Protein AF-B9S3K9-F1 (afdb_monomer)

Foldseek 3Di:
DDDPVADQDQQLDDDDDGDPPVRNVVVNVVCVVVVHDDDDDPPCSYDDDPQWDWDFADDPPDPHTDIDIDRHPDDPDPPPDDQDDDPVLVVDPCLVVLLCVLQVPDPPDDPVVSVVSSSVSRVVVVVVVVVVVVVVVVVVVVVVD

Sequence (145 aa):
MGDYNELLNEEDKRGHVPIPAWMLRGFKDVVLDVGLCDLPVNRHQYTWNRDTRLSNLIAATSDHSPIELVIVQVLPHGHRRVFKFENGWLHEPELKTVVLNSWGINEASPLLDKLIRCATALELWGKDLALKFKKQILECKHQMQ

Solvent-accessible surface area (backbone atoms only — not comparable to full-atom values): 9446 Å² total; per-residue (Å²): 140,82,89,79,95,72,54,78,50,73,86,67,51,91,72,93,71,80,75,59,67,71,68,33,44,64,54,42,53,51,38,57,74,73,69,57,78,89,78,89,63,92,76,68,74,60,94,79,65,95,41,55,49,80,44,79,41,84,44,95,88,47,98,62,58,52,76,46,78,42,80,45,92,68,72,87,67,79,74,78,83,66,94,73,91,59,79,71,49,78,76,44,84,60,47,63,56,54,47,51,59,41,49,63,76,49,84,89,54,57,68,68,59,37,51,53,43,29,52,52,52,50,53,53,51,52,51,54,50,54,52,50,50,54,49,52,54,53,53,54,57,60,75,75,108

Structure (mmCIF, N/CA/C/O backbone):
data_AF-B9S3K9-F1
#
_entry.id   AF-B9S3K9-F1
#
loop_
_atom_site.group_PDB
_atom_site.id
_atom_site.type_symbol
_atom_site.label_atom_id
_atom_site.label_alt_id
_atom_site.label_comp_id
_atom_site.label_asym_id
_atom_site.label_entity_id
_atom_site.label_seq_id
_atom_site.pdbx_PDB_ins_code
_atom_site.Cartn_x
_atom_site.Cartn_y
_atom_site.Cartn_z
_atom_site.occupancy
_atom_site.B_iso_or_equiv
_atom_site.auth_seq_id
_atom_site.auth_comp_id
_atom_site.auth_asym_id
_atom_site.auth_atom_id
_atom_site.pdbx_PDB_model_num
ATOM 1 N N . MET A 1 1 ? -3.092 -26.977 2.356 1.00 57.41 1 MET A N 1
ATOM 2 C CA . MET A 1 1 ? -2.391 -26.109 3.326 1.00 57.41 1 MET A CA 1
ATOM 3 C C . MET A 1 1 ? -1.629 -25.065 2.534 1.00 57.41 1 MET A C 1
ATOM 5 O O . MET A 1 1 ? -1.033 -25.436 1.530 1.00 57.41 1 MET A O 1
ATOM 9 N N . GLY A 1 2 ? -1.704 -23.794 2.918 1.00 68.31 2 GLY A N 1
ATOM 10 C CA . GLY A 1 2 ? -1.110 -22.682 2.175 1.00 68.31 2 GLY A CA 1
ATOM 11 C C . GLY A 1 2 ? -0.830 -21.489 3.086 1.00 68.31 2 GLY A C 1
ATOM 12 O O . GLY A 1 2 ? -1.174 -21.527 4.266 1.00 68.31 2 GLY A O 1
ATOM 13 N N . ASP A 1 3 ? -0.193 -20.462 2.531 1.00 72.12 3 ASP A N 1
ATOM 14 C CA . ASP A 1 3 ? 0.056 -19.188 3.206 1.00 72.12 3 ASP 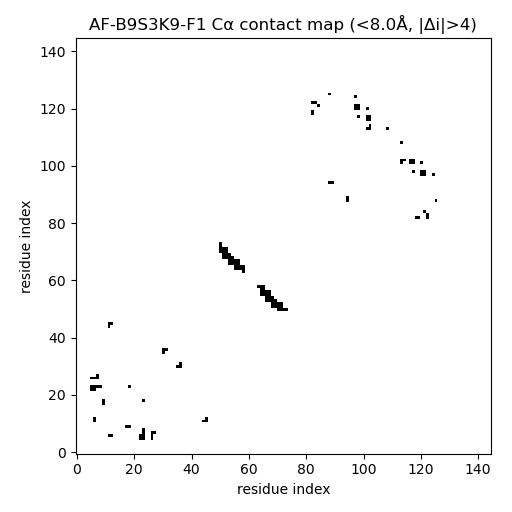A CA 1
ATOM 15 C C . ASP A 1 3 ? -1.084 -18.210 2.891 1.00 72.12 3 ASP A C 1
ATOM 17 O O . ASP A 1 3 ? -1.188 -17.694 1.777 1.00 72.12 3 ASP A O 1
ATOM 21 N N . TYR A 1 4 ? -1.974 -18.009 3.862 1.00 77.38 4 TYR A N 1
ATOM 22 C CA . TYR A 1 4 ? -3.180 -17.200 3.686 1.00 77.38 4 TYR A CA 1
ATOM 23 C C . TYR A 1 4 ? -2.946 -15.706 3.920 1.00 77.38 4 TYR A C 1
ATOM 25 O O . TYR A 1 4 ? -3.824 -14.919 3.587 1.00 77.38 4 TYR A O 1
ATOM 33 N N . ASN A 1 5 ? -1.792 -15.301 4.473 1.00 77.31 5 ASN A N 1
ATOM 34 C CA . ASN A 1 5 ? -1.507 -13.920 4.899 1.00 77.31 5 ASN A CA 1
ATOM 35 C C . ASN A 1 5 ? -2.577 -13.269 5.809 1.00 77.31 5 ASN A C 1
ATOM 37 O O . ASN A 1 5 ? -2.527 -12.062 6.046 1.00 77.31 5 ASN A O 1
ATOM 41 N N . GLU A 1 6 ? -3.505 -14.057 6.351 1.00 81.75 6 GLU A N 1
ATOM 42 C CA . GLU A 1 6 ? -4.600 -13.635 7.221 1.00 81.75 6 GLU A CA 1
ATOM 43 C C . GLU A 1 6 ? -4.493 -14.359 8.565 1.00 81.75 6 GLU A C 1
ATOM 45 O O . GLU A 1 6 ? -3.988 -15.482 8.646 1.00 81.75 6 GLU A O 1
ATOM 50 N N . LEU A 1 7 ? -4.956 -13.703 9.628 1.00 82.06 7 LEU A N 1
ATOM 51 C CA . LEU A 1 7 ? -4.905 -14.224 10.995 1.00 82.06 7 LEU A CA 1
ATOM 52 C C . LEU A 1 7 ? -6.301 -14.642 11.451 1.00 82.06 7 LEU A C 1
ATOM 54 O O . LEU A 1 7 ? -7.291 -13.995 11.105 1.00 82.06 7 LEU A O 1
ATOM 58 N N . LEU A 1 8 ? -6.381 -15.704 12.255 1.00 81.81 8 LEU A N 1
ATOM 59 C CA . LEU A 1 8 ? -7.645 -16.162 12.818 1.00 81.81 8 LEU A CA 1
ATOM 60 C C . LEU A 1 8 ? -7.906 -15.552 14.178 1.00 81.81 8 LEU A C 1
ATOM 62 O O . LEU A 1 8 ? -9.062 -15.325 14.489 1.00 81.81 8 LEU A O 1
ATOM 66 N N . ASN A 1 9 ? -6.894 -15.243 14.979 1.00 79.00 9 ASN A N 1
ATOM 67 C CA . ASN A 1 9 ? -7.034 -14.690 16.321 1.00 79.00 9 ASN A CA 1
ATOM 68 C C . ASN A 1 9 ? -6.010 -13.580 16.574 1.00 79.00 9 ASN A C 1
ATOM 70 O O . ASN A 1 9 ? -4.979 -13.489 15.912 1.00 79.00 9 ASN A O 1
ATOM 74 N N . GLU A 1 10 ? -6.282 -12.727 17.565 1.00 77.25 10 GLU A N 1
ATOM 75 C CA . GLU A 1 10 ? -5.296 -11.726 18.000 1.00 77.25 10 GLU A CA 1
ATOM 76 C C . GLU A 1 10 ? -4.037 -12.371 18.582 1.00 77.25 10 GLU A C 1
ATOM 78 O O . GLU A 1 10 ? -2.936 -11.864 18.380 1.00 77.25 10 GLU A O 1
ATOM 83 N N . GLU A 1 11 ? -4.197 -13.518 19.241 1.00 78.31 11 GLU A N 1
ATOM 84 C CA . GLU A 1 11 ? -3.109 -14.296 19.837 1.00 78.31 11 GLU A CA 1
ATOM 85 C C . GLU A 1 11 ? -2.144 -14.877 18.791 1.00 78.31 11 GLU A C 1
ATOM 87 O O . GLU A 1 11 ? -0.979 -15.126 19.102 1.00 78.31 11 GLU A O 1
ATOM 92 N N . ASP A 1 12 ? -2.583 -14.997 17.533 1.00 77.50 12 ASP A N 1
ATOM 93 C CA . ASP A 1 12 ? -1.763 -15.487 16.416 1.00 77.50 12 ASP A CA 1
ATOM 94 C C . ASP A 1 12 ? -0.705 -14.458 15.982 1.00 77.50 12 ASP A C 1
ATOM 96 O O . ASP A 1 12 ? 0.137 -14.721 15.118 1.00 77.50 12 ASP A O 1
ATOM 100 N N . LYS A 1 13 ? -0.720 -13.261 16.583 1.00 79.81 13 LYS A N 1
ATOM 101 C CA . LYS A 1 13 ? 0.252 -12.202 16.341 1.00 79.81 13 LYS A CA 1
ATOM 102 C C . LYS A 1 13 ? 0.930 -11.761 17.622 1.00 79.81 13 LYS A C 1
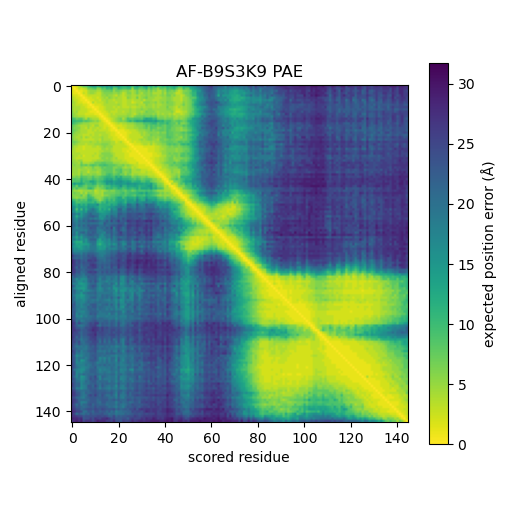ATOM 104 O O . LYS A 1 13 ? 0.322 -11.239 18.549 1.00 79.81 13 LYS A O 1
ATOM 109 N N . ARG A 1 14 ? 2.258 -11.767 17.577 1.00 77.12 14 ARG A N 1
ATOM 110 C CA . ARG A 1 14 ? 3.083 -11.086 18.571 1.00 77.12 14 ARG A CA 1
ATOM 111 C C . ARG A 1 14 ? 3.410 -9.660 18.119 1.00 77.12 14 ARG A C 1
ATOM 113 O O . ARG A 1 14 ? 4.097 -9.462 17.119 1.00 77.12 14 ARG A O 1
ATOM 120 N N . GLY A 1 15 ? 2.945 -8.651 18.856 1.00 71.00 15 GLY A N 1
ATOM 121 C CA . GLY A 1 15 ? 3.298 -7.248 18.612 1.00 71.00 15 GLY A CA 1
ATOM 122 C C . GLY A 1 15 ? 2.420 -6.251 19.371 1.00 71.00 15 GLY A C 1
ATOM 123 O O . GLY A 1 15 ? 1.343 -6.595 19.834 1.00 71.00 15 GLY A O 1
ATOM 124 N N . HIS A 1 16 ? 2.877 -5.001 19.484 1.00 71.06 16 HIS A N 1
ATOM 125 C CA . HIS A 1 16 ? 2.167 -3.949 20.232 1.00 71.06 16 HIS A CA 1
ATOM 126 C C . HIS A 1 16 ? 0.987 -3.316 19.478 1.00 71.06 16 HIS A C 1
ATOM 128 O O . HIS A 1 16 ? 0.201 -2.588 20.076 1.00 71.06 16 HIS A O 1
ATOM 134 N N . VAL A 1 17 ? 0.882 -3.540 18.164 1.00 76.12 17 VAL A N 1
ATOM 135 C CA . VAL A 1 17 ? -0.182 -2.954 17.340 1.00 76.12 17 VAL A CA 1
ATOM 136 C C . VAL A 1 17 ? -1.361 -3.928 17.290 1.00 76.12 17 VAL A C 1
ATOM 138 O O . VAL A 1 17 ? -1.193 -4.998 16.689 1.00 76.12 17 VAL A O 1
ATOM 141 N N . PRO A 1 18 ? -2.526 -3.576 17.871 1.00 76.12 18 PRO A N 1
ATOM 142 C CA . PRO A 1 18 ? -3.711 -4.426 17.832 1.00 76.12 18 PRO A CA 1
ATOM 143 C C . PRO A 1 18 ? -4.166 -4.647 16.390 1.00 76.12 18 PRO A C 1
ATOM 145 O O . PRO A 1 18 ? -4.017 -3.771 15.529 1.00 76.12 18 PRO A O 1
ATOM 148 N N . ILE A 1 19 ? -4.697 -5.835 16.114 1.00 74.50 19 ILE A N 1
ATOM 149 C CA . ILE A 1 19 ? -5.220 -6.166 14.791 1.00 74.50 19 ILE A CA 1
ATOM 150 C C . ILE A 1 19 ? -6.592 -5.497 14.652 1.00 74.50 19 ILE A C 1
ATOM 152 O O . ILE A 1 19 ? -7.448 -5.681 15.514 1.00 74.50 19 ILE A O 1
ATOM 156 N N . PRO A 1 20 ? -6.850 -4.716 13.590 1.00 79.62 20 PRO A N 1
ATOM 157 C CA . PRO A 1 20 ? -8.176 -4.158 13.377 1.00 79.62 20 PRO A CA 1
ATOM 158 C C . PRO A 1 20 ? -9.229 -5.267 13.242 1.00 79.62 20 PRO A C 1
ATOM 160 O O . PRO A 1 20 ? -9.061 -6.186 12.445 1.00 79.62 20 PRO A O 1
ATOM 163 N N . ALA A 1 21 ? -10.349 -5.153 13.959 1.00 77.19 21 ALA A N 1
ATOM 164 C CA . ALA A 1 21 ? -11.382 -6.195 14.003 1.00 77.19 21 ALA A CA 1
ATOM 165 C C . ALA A 1 21 ? -11.933 -6.606 12.622 1.00 77.19 21 ALA A C 1
ATOM 167 O O . ALA A 1 21 ? -12.354 -7.745 12.437 1.00 77.19 21 ALA A O 1
ATOM 168 N N . TRP A 1 22 ? -11.927 -5.694 11.644 1.00 76.75 22 TRP A N 1
ATOM 169 C CA . TRP A 1 22 ? -12.376 -5.978 10.278 1.00 76.75 22 TRP A CA 1
ATOM 170 C C . TRP A 1 22 ? -11.445 -6.937 9.523 1.00 76.75 22 TRP A C 1
ATOM 172 O O . TRP A 1 22 ? -11.928 -7.683 8.679 1.00 76.75 22 TRP A O 1
ATOM 182 N N . MET A 1 23 ? -10.146 -6.950 9.845 1.00 76.31 23 MET A N 1
ATOM 183 C CA . MET A 1 23 ? -9.154 -7.834 9.221 1.00 76.31 23 MET A CA 1
ATOM 184 C C . MET A 1 23 ? -9.373 -9.287 9.660 1.00 76.31 23 MET A C 1
ATOM 186 O O . MET A 1 23 ? -9.347 -10.191 8.841 1.00 76.31 23 MET A O 1
ATOM 190 N N . LEU A 1 24 ? -9.704 -9.507 10.937 1.00 79.94 24 LEU A N 1
ATOM 191 C CA . LEU A 1 24 ? -10.001 -10.847 11.456 1.00 79.94 24 LEU A CA 1
ATOM 192 C C . LEU A 1 24 ? -11.366 -11.374 10.994 1.00 79.94 24 LEU A C 1
ATOM 194 O O . LEU A 1 24 ? -11.523 -12.567 10.751 1.00 79.94 24 LEU A O 1
ATOM 198 N N . ARG A 1 25 ? -12.375 -10.498 10.914 1.00 82.00 25 ARG A N 1
ATOM 199 C CA . ARG A 1 25 ? -13.773 -10.907 10.710 1.00 82.00 25 ARG A CA 1
ATOM 200 C C . ARG A 1 25 ? -13.987 -11.609 9.371 1.00 82.00 25 ARG A C 1
ATOM 202 O O . ARG A 1 25 ? -14.553 -12.692 9.353 1.00 82.00 25 ARG A O 1
ATOM 209 N N . GLY A 1 26 ? -13.481 -11.032 8.280 1.00 80.81 26 GLY A N 1
ATOM 210 C CA . GLY A 1 26 ? -13.704 -11.580 6.939 1.00 80.81 26 GLY A CA 1
ATOM 211 C C . GLY A 1 26 ? -13.169 -13.003 6.780 1.00 80.81 26 GLY A C 1
ATOM 212 O O . GLY A 1 26 ? -13.860 -13.865 6.246 1.00 80.81 26 GLY A O 1
ATOM 213 N N . PHE A 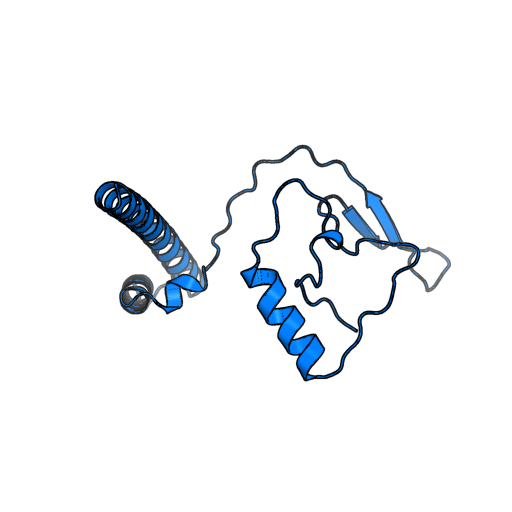1 27 ? -11.965 -13.270 7.289 1.00 82.06 27 PHE A N 1
ATOM 214 C CA . PHE A 1 27 ? -11.368 -14.599 7.194 1.00 82.06 27 PHE A CA 1
ATOM 215 C C . PHE A 1 27 ? -12.003 -15.599 8.172 1.00 82.0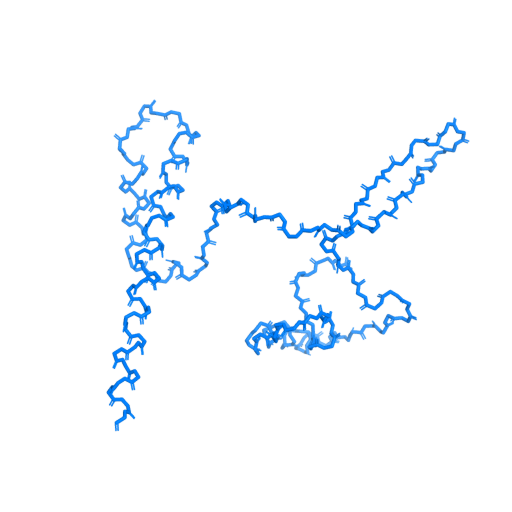6 27 PHE A C 1
ATOM 217 O O . PHE A 1 27 ? -12.319 -16.720 7.770 1.00 82.06 27 PHE A O 1
ATOM 224 N N . LYS A 1 28 ? -12.266 -15.190 9.425 1.00 84.69 28 LYS A N 1
ATOM 225 C CA . LYS A 1 28 ? -12.969 -16.033 10.410 1.00 84.69 28 LYS A CA 1
ATOM 226 C C . LYS A 1 28 ? -14.343 -16.479 9.902 1.00 84.69 28 LYS A C 1
ATOM 228 O O . LYS A 1 28 ? -14.672 -17.653 10.037 1.00 84.69 28 LYS A O 1
ATOM 233 N N . ASP A 1 29 ? -15.122 -15.567 9.319 1.00 85.62 29 ASP A N 1
ATOM 234 C CA . ASP A 1 29 ? -16.479 -15.861 8.843 1.00 85.62 29 ASP A CA 1
ATOM 235 C C . ASP A 1 29 ? -16.457 -16.924 7.736 1.00 85.62 29 ASP A C 1
ATOM 237 O O . ASP A 1 29 ? -17.234 -17.873 7.783 1.00 85.62 29 ASP A O 1
ATOM 241 N N . VAL A 1 30 ? -15.512 -16.826 6.791 1.00 84.81 30 VAL A N 1
ATOM 242 C CA . VAL A 1 30 ? -15.345 -17.825 5.723 1.00 84.81 30 VAL A CA 1
ATOM 243 C C . VAL A 1 30 ? -14.968 -19.186 6.296 1.00 84.81 30 VAL A C 1
ATOM 245 O O . VAL A 1 30 ? -15.571 -20.185 5.920 1.00 84.81 30 VAL A O 1
ATOM 248 N N . VAL A 1 31 ? -13.999 -19.242 7.217 1.00 84.44 31 VAL A N 1
ATOM 249 C CA . VAL A 1 31 ? -13.553 -20.501 7.839 1.00 84.44 31 VAL A CA 1
ATOM 250 C C . VAL A 1 31 ? -14.701 -21.200 8.572 1.00 84.44 31 VAL A C 1
ATOM 252 O O . VAL A 1 31 ? -14.845 -22.417 8.449 1.00 84.44 31 VAL A O 1
ATOM 255 N N . LEU A 1 32 ? -15.550 -20.436 9.266 1.00 84.19 32 LEU A N 1
ATOM 256 C CA . LEU A 1 32 ? -16.748 -20.956 9.926 1.00 84.19 32 LEU A CA 1
ATOM 257 C C . LEU A 1 32 ? -17.807 -21.438 8.925 1.00 84.19 32 LEU A C 1
ATOM 259 O O . LEU A 1 32 ? -18.342 -22.531 9.104 1.00 84.19 32 LEU A O 1
ATOM 263 N N . ASP A 1 33 ? -18.086 -20.662 7.875 1.00 88.81 33 ASP A N 1
ATOM 264 C CA . ASP A 1 33 ? -19.114 -20.976 6.870 1.00 88.81 33 ASP A CA 1
ATOM 265 C C . ASP A 1 33 ? -18.797 -22.266 6.098 1.00 88.81 33 ASP A C 1
ATOM 267 O O . ASP A 1 33 ? -19.676 -23.088 5.843 1.00 88.81 33 ASP A O 1
ATOM 271 N N . VAL A 1 34 ? -17.514 -22.510 5.803 1.00 87.38 34 VAL A N 1
ATOM 272 C CA . VAL A 1 34 ? -17.081 -23.744 5.127 1.00 87.38 34 VAL A CA 1
ATOM 273 C C . VAL A 1 34 ? -16.827 -24.920 6.079 1.00 87.38 34 VAL A C 1
ATOM 275 O O . VAL A 1 34 ? -16.406 -25.989 5.635 1.00 87.38 34 VAL A O 1
ATOM 278 N N . GLY A 1 35 ? -17.075 -24.748 7.383 1.00 83.50 35 GLY A N 1
ATOM 279 C CA . GLY A 1 35 ? -16.905 -25.794 8.394 1.00 83.50 35 GLY A CA 1
ATOM 280 C C . GLY A 1 35 ? -15.451 -26.227 8.604 1.00 83.50 35 GLY A C 1
ATOM 281 O O . GLY A 1 35 ? -15.196 -27.371 8.985 1.00 83.50 35 GLY A O 1
ATOM 282 N N . LEU A 1 36 ? -14.488 -25.344 8.331 1.00 83.12 36 LEU A N 1
ATOM 283 C CA . LEU A 1 36 ? -13.076 -25.614 8.572 1.00 83.1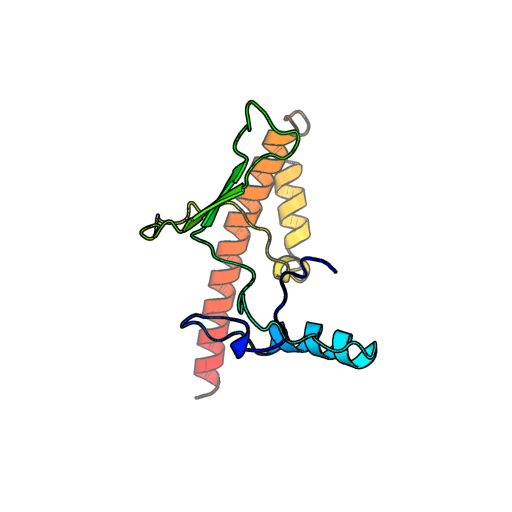2 36 LEU A CA 1
ATOM 284 C C . LEU A 1 36 ? -12.729 -25.338 10.039 1.00 83.12 36 LEU A C 1
ATOM 286 O O . LEU A 1 36 ? -13.178 -24.365 10.639 1.00 83.12 36 LEU A O 1
ATOM 290 N N . CYS A 1 37 ? -11.879 -26.189 10.607 1.00 78.44 37 CYS A N 1
ATOM 291 C CA . CYS A 1 37 ? -11.302 -25.980 11.930 1.00 78.44 37 CYS A CA 1
ATOM 292 C C . CYS A 1 37 ? -9.804 -25.717 11.822 1.00 78.44 37 CYS A C 1
ATOM 294 O O . CYS A 1 37 ? -9.107 -26.347 11.023 1.00 78.44 37 CYS A O 1
ATOM 296 N N . ASP A 1 38 ? -9.322 -24.816 12.674 1.00 75.50 38 ASP A N 1
ATOM 297 C CA . ASP A 1 38 ? -7.897 -24.577 12.845 1.00 75.50 38 ASP A CA 1
ATOM 298 C C . ASP A 1 38 ? -7.242 -25.724 13.628 1.00 75.50 38 ASP A C 1
ATOM 300 O O . ASP A 1 38 ? -7.838 -26.292 14.550 1.00 75.50 38 ASP A O 1
ATOM 304 N N . LEU A 1 39 ? -6.021 -26.090 13.240 1.00 76.94 39 LEU A N 1
ATOM 305 C CA . LEU A 1 39 ? -5.275 -27.182 13.858 1.00 76.94 39 LEU A CA 1
ATOM 306 C C . LEU A 1 39 ? -4.260 -26.609 14.855 1.00 76.94 39 LEU A C 1
ATOM 308 O O . LEU A 1 39 ? -3.435 -25.781 14.471 1.00 76.94 39 LEU A O 1
ATOM 312 N N . PRO A 1 40 ? -4.241 -27.076 16.116 1.00 68.62 40 PRO A N 1
ATOM 313 C CA . PRO A 1 40 ? -3.333 -26.538 17.120 1.00 68.62 40 PRO A CA 1
ATOM 314 C C . PRO A 1 40 ? -1.866 -26.812 16.761 1.00 68.62 40 PRO A C 1
ATOM 316 O O . PRO A 1 40 ? -1.463 -27.952 16.506 1.00 68.62 40 PRO A O 1
ATOM 319 N N . VAL A 1 41 ? -1.042 -25.761 16.786 1.00 67.38 41 VAL A N 1
ATOM 320 C CA . VAL A 1 41 ? 0.399 -25.849 16.517 1.00 67.38 41 VAL A CA 1
ATOM 321 C C . VAL A 1 41 ? 1.172 -25.953 17.834 1.00 67.38 41 VAL A C 1
ATOM 323 O O . VAL A 1 41 ? 1.379 -24.972 18.538 1.00 67.38 41 VAL A O 1
ATOM 326 N N . ASN A 1 42 ? 1.662 -27.151 18.161 1.00 61.56 42 ASN A N 1
ATOM 327 C CA . ASN A 1 42 ? 2.271 -27.442 19.472 1.00 61.56 42 ASN A CA 1
ATOM 328 C C . ASN A 1 42 ? 3.740 -26.998 19.648 1.00 61.56 42 ASN A C 1
ATOM 330 O O . ASN A 1 42 ? 4.325 -27.247 20.700 1.00 61.56 42 ASN A O 1
ATOM 334 N N . ARG A 1 43 ? 4.391 -26.416 18.630 1.00 61.28 43 ARG A N 1
ATOM 335 C CA . ARG A 1 43 ? 5.827 -26.059 18.704 1.00 61.28 43 ARG A CA 1
ATOM 336 C C . ARG A 1 43 ? 6.135 -24.661 18.186 1.00 61.28 43 ARG A C 1
ATOM 338 O O . ARG A 1 43 ? 6.612 -23.818 18.936 1.00 61.28 43 ARG A O 1
ATOM 345 N N . HIS A 1 44 ? 5.890 -24.425 16.903 1.00 61.97 44 HIS A N 1
ATOM 346 C CA . HIS A 1 44 ? 6.210 -23.158 16.251 1.00 61.97 44 HIS A CA 1
ATOM 347 C C . HIS A 1 44 ? 4.961 -22.284 16.228 1.00 61.97 44 HIS A C 1
ATOM 349 O O . HIS A 1 44 ? 4.222 -22.284 15.253 1.00 61.97 44 HIS A O 1
ATOM 355 N N . GLN A 1 45 ? 4.717 -21.577 17.331 1.00 69.00 45 GLN A N 1
ATOM 356 C CA . GLN A 1 45 ? 3.495 -20.793 17.547 1.00 69.00 45 GLN A CA 1
ATOM 357 C C . GLN A 1 45 ? 3.269 -19.682 16.500 1.00 69.00 45 GLN A C 1
ATOM 359 O O . GLN A 1 45 ? 2.153 -19.204 16.356 1.00 69.00 45 GLN A O 1
ATOM 364 N N . TYR A 1 46 ? 4.305 -19.288 15.750 1.00 71.06 46 TYR A N 1
ATOM 365 C CA . TYR A 1 46 ? 4.215 -18.273 14.701 1.00 71.06 46 TYR A CA 1
ATOM 366 C C . TYR A 1 46 ? 4.943 -18.745 13.441 1.00 71.06 46 TYR A C 1
ATOM 368 O O . TYR A 1 46 ? 6.044 -19.293 13.521 1.00 71.06 46 TYR A O 1
ATOM 376 N N . THR A 1 47 ? 4.345 -18.500 12.277 1.00 65.38 47 THR A N 1
ATOM 377 C CA . THR A 1 47 ? 4.867 -18.912 10.962 1.00 65.38 47 THR A CA 1
ATOM 378 C C . THR A 1 47 ? 5.664 -17.819 10.253 1.00 65.38 47 THR A C 1
ATOM 380 O O . THR A 1 47 ? 6.368 -18.107 9.287 1.00 65.38 47 THR A O 1
ATOM 383 N N . TRP A 1 48 ? 5.598 -16.574 10.735 1.00 66.56 48 TRP A N 1
ATOM 384 C CA . TRP A 1 48 ? 6.252 -15.433 10.103 1.00 66.56 48 TRP A CA 1
ATOM 385 C C . TRP A 1 48 ? 7.051 -14.582 11.087 1.00 66.56 48 TRP A C 1
ATOM 387 O O . TRP A 1 48 ? 6.552 -14.148 12.127 1.00 66.56 48 TRP A O 1
ATOM 397 N N . ASN A 1 49 ? 8.293 -14.289 10.706 1.00 68.88 49 ASN A N 1
ATOM 398 C CA . ASN A 1 49 ? 9.177 -13.361 11.390 1.00 68.88 49 ASN A CA 1
ATOM 399 C C . ASN A 1 49 ? 9.865 -12.479 10.333 1.00 68.88 49 ASN A C 1
ATOM 401 O O . ASN A 1 49 ? 10.451 -12.991 9.383 1.00 68.88 49 ASN A O 1
ATOM 405 N N . ARG A 1 50 ? 9.795 -11.146 10.472 1.00 63.44 50 ARG A N 1
ATOM 406 C CA . ARG A 1 50 ? 10.472 -10.212 9.539 1.00 63.44 50 ARG A CA 1
ATOM 407 C C . ARG A 1 50 ? 11.987 -10.363 9.552 1.00 63.44 50 ARG A C 1
ATOM 409 O O . ARG A 1 50 ? 12.647 -10.032 8.574 1.00 63.44 50 ARG A O 1
ATOM 416 N N . ASP A 1 51 ? 12.497 -10.860 10.663 1.00 71.12 51 ASP A N 1
ATOM 417 C CA . ASP A 1 51 ? 13.898 -10.863 11.039 1.00 71.12 51 ASP A CA 1
ATOM 418 C C . ASP A 1 51 ? 14.524 -12.247 10.824 1.00 71.12 51 ASP A C 1
ATOM 420 O O . ASP A 1 51 ? 15.440 -12.649 11.533 1.00 71.12 51 ASP A O 1
ATOM 424 N N . THR A 1 52 ? 14.022 -13.018 9.858 1.00 65.44 52 THR A N 1
ATOM 425 C CA . THR A 1 52 ? 14.590 -14.321 9.488 1.00 65.44 52 THR A CA 1
ATOM 426 C C . THR A 1 52 ? 15.183 -14.289 8.092 1.00 65.44 52 THR A C 1
ATOM 428 O O . THR A 1 52 ? 14.518 -13.904 7.131 1.00 65.44 52 THR A O 1
ATOM 431 N N . ARG A 1 53 ? 16.428 -14.751 7.969 1.00 67.88 53 ARG A N 1
ATOM 432 C CA . ARG A 1 53 ? 17.045 -15.098 6.689 1.00 67.88 53 ARG A CA 1
ATOM 433 C C . ARG A 1 53 ? 17.029 -16.612 6.538 1.00 67.88 53 ARG A C 1
ATOM 435 O O . ARG A 1 53 ? 17.388 -17.327 7.471 1.00 67.88 53 ARG A O 1
ATOM 442 N N . LEU A 1 54 ? 16.620 -17.068 5.360 1.00 73.88 54 LEU A N 1
ATOM 443 C CA . LEU A 1 54 ? 16.651 -18.470 4.965 1.00 73.88 54 LEU A CA 1
ATOM 444 C C . LEU A 1 54 ? 17.688 -18.629 3.851 1.00 73.88 54 LEU A C 1
ATOM 446 O O . LEU A 1 54 ? 17.549 -18.021 2.787 1.00 73.88 54 LEU A O 1
ATOM 450 N N . SER A 1 55 ? 18.723 -19.425 4.104 1.00 75.62 55 SER A N 1
ATOM 451 C CA . SER A 1 55 ? 19.741 -19.817 3.124 1.00 75.62 55 SER A CA 1
ATOM 452 C C . SER A 1 55 ? 19.648 -21.319 2.884 1.00 75.62 55 SER A C 1
ATOM 454 O O . SER A 1 55 ? 19.550 -22.098 3.829 1.00 75.62 55 SER A O 1
ATOM 456 N N . ASN A 1 56 ? 19.705 -21.741 1.620 1.00 76.94 56 ASN A N 1
ATOM 457 C CA . ASN A 1 56 ? 19.873 -23.151 1.289 1.00 76.94 56 ASN A CA 1
ATOM 458 C C . ASN A 1 56 ? 21.372 -23.443 1.156 1.00 76.94 56 ASN A C 1
ATOM 460 O O . ASN A 1 56 ? 22.039 -22.838 0.314 1.00 76.94 56 ASN A O 1
ATOM 464 N N . LEU A 1 57 ? 21.911 -24.318 2.001 1.00 76.06 57 LEU A N 1
ATOM 465 C CA . LEU A 1 57 ? 23.319 -24.697 1.958 1.00 76.06 57 LEU A CA 1
ATOM 466 C C . LEU A 1 57 ? 23.511 -25.860 0.990 1.00 76.06 57 LEU A C 1
ATOM 468 O O . LEU A 1 57 ? 22.728 -26.806 0.957 1.00 76.06 57 LEU A O 1
ATOM 472 N N . ILE A 1 58 ? 24.583 -25.809 0.206 1.00 78.69 58 ILE A N 1
ATOM 473 C CA . ILE A 1 58 ? 24.943 -26.915 -0.678 1.00 78.69 58 ILE A CA 1
ATOM 474 C C . ILE A 1 58 ? 25.622 -27.989 0.175 1.00 78.69 58 ILE A C 1
ATOM 476 O O . ILE A 1 58 ? 26.697 -27.756 0.729 1.00 78.69 58 ILE A O 1
ATOM 480 N N . ALA A 1 59 ? 25.009 -29.169 0.277 1.00 69.88 59 ALA A N 1
ATOM 481 C CA . ALA A 1 59 ? 25.676 -30.339 0.832 1.00 69.88 59 ALA A CA 1
ATOM 482 C C . ALA A 1 59 ? 26.573 -30.969 -0.238 1.00 69.88 59 ALA A C 1
ATOM 484 O O . ALA A 1 59 ? 26.116 -31.315 -1.322 1.00 69.88 59 ALA A O 1
ATOM 485 N N . ALA A 1 60 ? 27.858 -31.142 0.073 1.00 71.50 60 ALA A N 1
ATOM 486 C CA . ALA A 1 60 ? 28.810 -31.754 -0.856 1.00 71.50 60 ALA A CA 1
ATOM 487 C C . ALA A 1 60 ? 28.559 -33.259 -1.075 1.00 71.50 60 ALA A C 1
ATOM 489 O O . ALA A 1 60 ? 29.006 -33.821 -2.070 1.00 71.50 60 ALA A O 1
ATOM 490 N N . THR A 1 61 ? 27.878 -33.918 -0.135 1.00 78.38 61 THR A N 1
ATOM 491 C CA . THR A 1 61 ? 27.755 -35.384 -0.075 1.00 78.38 61 THR A CA 1
ATOM 492 C C . THR A 1 61 ? 26.319 -35.878 0.106 1.00 78.38 61 THR A C 1
ATOM 494 O O . THR A 1 61 ? 26.113 -37.075 0.284 1.00 78.38 61 THR A O 1
ATOM 497 N N . SER A 1 62 ? 25.326 -34.985 0.065 1.00 76.81 62 SER A N 1
ATOM 498 C CA . SER A 1 62 ? 23.907 -35.333 0.170 1.00 76.81 62 SER A CA 1
ATOM 499 C C . SER A 1 62 ? 23.117 -34.646 -0.938 1.00 76.81 62 SER A C 1
ATOM 501 O O . SER A 1 62 ? 23.405 -33.518 -1.325 1.00 76.81 62 SER A O 1
ATOM 503 N N . ASP A 1 63 ? 22.109 -35.346 -1.432 1.00 76.88 63 ASP A N 1
ATOM 504 C CA . ASP A 1 63 ? 21.055 -34.861 -2.319 1.00 76.88 63 ASP A CA 1
ATOM 505 C C . ASP A 1 63 ? 20.044 -33.939 -1.614 1.00 76.88 63 ASP A C 1
ATOM 507 O O . ASP A 1 63 ? 19.241 -33.270 -2.268 1.00 76.88 63 ASP A O 1
ATOM 511 N N . HIS A 1 64 ? 20.115 -33.842 -0.285 1.00 71.81 64 HIS A N 1
ATOM 512 C CA . HIS A 1 64 ? 19.361 -32.887 0.509 1.00 71.81 64 HIS A CA 1
ATOM 513 C C . HIS A 1 64 ? 20.230 -31.678 0.869 1.00 71.81 64 HIS A C 1
ATOM 515 O O . HIS A 1 64 ? 21.303 -31.802 1.456 1.00 71.81 64 HIS A O 1
ATOM 521 N N . SER A 1 65 ? 19.748 -30.482 0.528 1.00 73.75 65 SER A N 1
ATOM 522 C CA . SER A 1 65 ? 20.379 -29.212 0.899 1.00 73.75 65 SER A CA 1
ATOM 523 C C . SER A 1 65 ? 19.920 -28.779 2.302 1.00 73.75 65 SER A C 1
ATOM 525 O O . SER A 1 65 ? 18.714 -28.617 2.512 1.00 73.75 65 SER A O 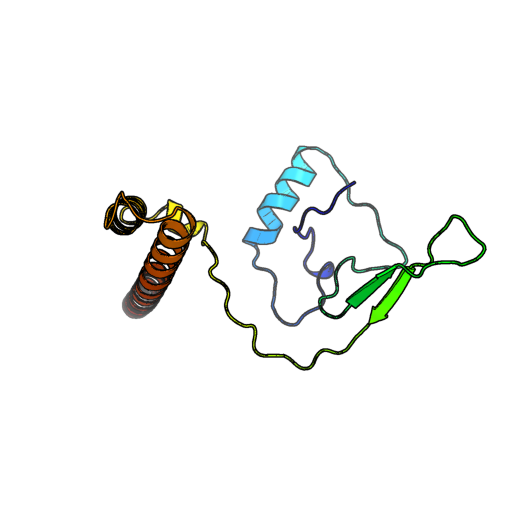1
ATOM 527 N N . PRO A 1 66 ? 20.827 -28.622 3.287 1.00 78.00 66 PRO A N 1
ATOM 528 C CA . PRO A 1 66 ? 20.460 -28.162 4.618 1.00 78.00 66 PRO A CA 1
ATOM 529 C C . PRO A 1 66 ? 19.931 -26.730 4.578 1.00 78.00 66 PRO A C 1
ATOM 531 O O . PRO A 1 66 ? 20.529 -25.851 3.957 1.00 78.00 66 PRO A O 1
ATOM 534 N N . ILE A 1 67 ? 18.835 -26.483 5.290 1.00 79.69 67 ILE A N 1
ATOM 535 C CA . ILE A 1 67 ? 18.278 -25.139 5.433 1.00 79.69 67 ILE A CA 1
ATOM 536 C C . ILE A 1 67 ? 18.936 -24.472 6.639 1.00 79.69 67 ILE A C 1
ATOM 538 O O . ILE A 1 67 ? 18.796 -24.935 7.772 1.00 79.69 67 ILE A O 1
ATOM 542 N N . GLU A 1 68 ? 19.625 -23.362 6.398 1.00 81.56 68 GLU A N 1
ATOM 543 C CA . GLU A 1 68 ? 20.120 -22.482 7.447 1.00 81.56 68 GLU A CA 1
ATOM 544 C C . GLU A 1 68 ? 19.072 -21.397 7.727 1.00 81.56 68 GLU A C 1
ATOM 546 O O . GLU A 1 68 ? 18.748 -20.572 6.869 1.00 81.56 68 GLU A O 1
ATOM 551 N N . LEU A 1 69 ? 18.523 -21.419 8.942 1.00 74.19 69 LEU A N 1
ATOM 552 C CA . LEU A 1 69 ? 17.601 -20.405 9.446 1.00 74.19 69 LEU A CA 1
ATOM 553 C C . LEU A 1 69 ? 18.350 -19.496 10.418 1.00 74.19 69 LEU A C 1
ATOM 555 O O . LEU A 1 69 ? 18.676 -19.906 11.531 1.00 74.19 69 LEU A O 1
ATOM 559 N N . VAL A 1 70 ? 18.595 -18.251 10.011 1.00 77.38 70 VAL A N 1
ATOM 560 C CA . VAL A 1 70 ? 19.238 -17.242 10.862 1.00 77.38 70 VAL A CA 1
ATOM 561 C C . VAL A 1 70 ? 18.207 -16.207 11.288 1.00 77.38 70 VAL A C 1
ATOM 563 O O . VAL A 1 70 ? 17.629 -15.517 10.447 1.00 77.38 70 VAL A O 1
ATOM 566 N N . ILE A 1 71 ? 18.005 -16.064 12.598 1.00 73.38 71 ILE A N 1
ATOM 567 C CA . ILE A 1 71 ? 17.214 -14.975 13.180 1.00 73.38 71 ILE A CA 1
ATOM 568 C C . ILE A 1 71 ? 18.149 -13.772 13.364 1.00 73.38 71 ILE A C 1
ATOM 570 O O . ILE A 1 71 ? 19.038 -13.795 14.212 1.00 73.38 71 ILE A O 1
ATOM 574 N N . VAL A 1 72 ? 17.982 -12.733 12.551 1.00 70.62 72 VAL A N 1
ATOM 575 C CA . VAL A 1 72 ? 18.789 -11.509 12.566 1.00 70.62 72 VAL A CA 1
ATOM 576 C C . VAL A 1 72 ? 17.968 -10.391 13.190 1.00 70.62 72 VAL A C 1
ATOM 578 O O . VAL A 1 72 ? 17.016 -9.944 12.574 1.00 70.62 72 VAL A O 1
ATOM 581 N N . GLN A 1 73 ? 18.350 -9.869 14.358 1.00 58.41 73 GLN A N 1
ATOM 582 C CA . GLN A 1 73 ? 17.761 -8.620 14.860 1.00 58.41 73 GLN A CA 1
ATOM 583 C C . GLN A 1 73 ? 18.153 -7.466 13.930 1.00 58.41 73 GLN A C 1
ATOM 585 O O . GLN A 1 73 ? 19.246 -6.906 14.033 1.00 58.41 73 GLN A O 1
ATOM 590 N N . VAL A 1 74 ? 17.280 -7.122 12.985 1.00 56.34 74 VAL A N 1
ATOM 591 C CA . VAL A 1 74 ? 17.502 -5.988 12.096 1.00 56.34 74 VAL A CA 1
ATOM 592 C C . VAL A 1 74 ? 17.073 -4.740 12.866 1.00 56.34 74 VAL A C 1
ATOM 594 O O . VAL A 1 74 ? 15.888 -4.526 13.112 1.00 56.34 74 VAL A O 1
ATOM 597 N N . LEU A 1 75 ? 18.034 -3.894 13.265 1.00 59.53 75 LEU A N 1
ATOM 598 C CA . LEU A 1 75 ? 17.720 -2.521 13.689 1.00 59.53 75 LEU A CA 1
ATOM 599 C C . LEU A 1 75 ? 16.788 -1.906 12.638 1.00 59.53 75 LEU A C 1
ATOM 601 O O . LEU A 1 75 ? 17.029 -2.158 11.457 1.00 59.53 75 LEU A O 1
ATOM 605 N N . PRO A 1 76 ? 15.743 -1.142 13.002 1.00 52.97 76 PRO A N 1
ATOM 606 C CA . PRO A 1 76 ? 14.751 -0.665 12.046 1.00 52.97 76 PRO A CA 1
ATOM 607 C C . PRO A 1 76 ? 15.422 0.212 10.985 1.00 52.97 76 PRO A C 1
ATOM 609 O O . PRO A 1 76 ? 15.603 1.417 11.152 1.00 52.97 76 PRO A O 1
ATOM 612 N N . HIS A 1 77 ? 15.810 -0.409 9.873 1.00 55.31 77 HIS A N 1
ATOM 613 C CA . HIS A 1 77 ? 16.261 0.288 8.690 1.00 55.31 77 HIS A CA 1
ATOM 614 C C . HIS A 1 77 ? 15.012 0.957 8.148 1.00 55.31 77 HIS A C 1
ATOM 616 O O . HIS A 1 77 ? 14.027 0.277 7.846 1.00 55.31 77 HIS A O 1
ATOM 622 N N . GLY A 1 78 ? 15.030 2.291 8.093 1.00 52.25 78 GLY A N 1
ATOM 623 C CA . GLY A 1 78 ? 13.931 3.077 7.554 1.00 52.25 78 GLY A CA 1
ATOM 624 C C . GLY A 1 78 ? 13.473 2.449 6.246 1.00 52.25 78 GLY A C 1
ATOM 625 O O . GLY A 1 78 ? 14.236 2.378 5.283 1.00 52.25 78 GLY A O 1
ATOM 626 N N . HIS A 1 79 ? 12.256 1.907 6.241 1.00 56.03 79 HIS A N 1
ATOM 627 C CA . HIS A 1 79 ? 11.735 1.223 5.072 1.00 56.03 79 HIS A CA 1
ATOM 628 C C . HIS A 1 79 ? 11.760 2.207 3.906 1.00 56.03 79 HIS A C 1
ATOM 630 O O . HIS A 1 79 ? 11.066 3.228 3.938 1.00 56.03 79 HIS A O 1
ATOM 636 N N . ARG A 1 80 ? 12.550 1.907 2.870 1.00 55.25 80 ARG A N 1
ATOM 637 C CA . ARG A 1 80 ? 12.444 2.624 1.603 1.00 55.25 80 ARG A CA 1
ATOM 638 C C . ARG A 1 80 ? 11.015 2.406 1.121 1.00 55.25 80 ARG A C 1
ATOM 640 O O . ARG A 1 80 ? 10.638 1.279 0.803 1.00 55.25 80 ARG A O 1
ATOM 647 N N . ARG A 1 81 ? 10.194 3.459 1.159 1.00 63.72 81 ARG A N 1
ATOM 648 C CA . ARG A 1 81 ? 8.814 3.378 0.682 1.00 63.72 81 ARG A CA 1
ATOM 649 C C . ARG A 1 81 ? 8.872 3.061 -0.804 1.00 63.72 81 ARG A C 1
ATOM 651 O O . ARG A 1 81 ? 9.345 3.867 -1.597 1.00 63.72 81 ARG A O 1
ATOM 658 N N . VAL A 1 82 ? 8.463 1.850 -1.144 1.00 76.06 82 VAL A N 1
ATOM 659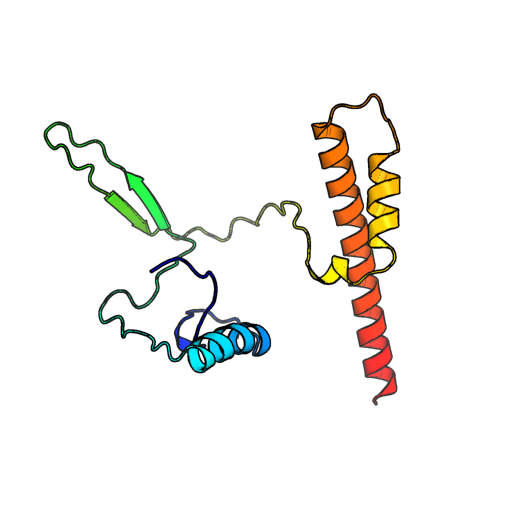 C CA . VAL A 1 82 ? 8.168 1.459 -2.517 1.00 76.06 82 VAL A CA 1
ATOM 660 C C . VAL A 1 82 ? 6.706 1.809 -2.757 1.00 76.06 82 VAL A C 1
ATOM 662 O O . VAL A 1 82 ? 5.896 1.693 -1.832 1.00 76.06 82 VAL A O 1
ATOM 665 N N . PHE A 1 83 ? 6.383 2.253 -3.969 1.00 82.38 83 PHE A N 1
ATOM 666 C CA . PHE A 1 83 ? 5.006 2.475 -4.393 1.00 82.38 83 PHE A CA 1
ATOM 667 C C . PHE A 1 83 ? 4.136 1.256 -4.053 1.00 82.38 83 PHE A C 1
ATOM 669 O O . PHE A 1 83 ? 4.515 0.113 -4.324 1.00 82.38 83 PHE A O 1
ATOM 676 N N . LYS A 1 84 ? 2.974 1.509 -3.451 1.00 84.38 84 LYS A N 1
ATOM 677 C CA . LYS A 1 84 ? 1.952 0.502 -3.173 1.00 84.38 84 LYS A CA 1
ATOM 678 C C . LYS A 1 84 ? 0.612 1.060 -3.604 1.00 84.38 84 LYS A C 1
ATOM 680 O O . LYS A 1 84 ? 0.267 2.178 -3.235 1.00 84.38 84 LYS A O 1
ATOM 685 N N . PHE A 1 85 ? -0.120 0.264 -4.366 1.00 85.69 85 PHE A N 1
ATOM 686 C CA . PHE A 1 85 ? -1.505 0.556 -4.677 1.00 85.69 85 PHE A CA 1
ATOM 687 C C . PHE A 1 85 ? -2.367 0.258 -3.446 1.00 85.69 85 PHE A C 1
ATOM 689 O O . PHE A 1 85 ? -2.208 -0.797 -2.829 1.00 85.69 85 PHE A O 1
ATOM 696 N N . GLU A 1 86 ? -3.263 1.171 -3.080 1.00 85.12 86 GLU A N 1
ATOM 697 C CA . GLU A 1 86 ? -4.210 0.950 -1.987 1.00 85.12 86 GLU A CA 1
ATOM 698 C C . GLU A 1 86 ? -5.574 0.557 -2.562 1.00 85.12 86 GLU A C 1
ATOM 700 O O . GLU A 1 86 ? -6.130 1.269 -3.394 1.00 85.12 86 GLU A O 1
ATOM 705 N N . ASN A 1 87 ? -6.154 -0.552 -2.093 1.00 83.25 87 ASN A N 1
ATOM 706 C CA . ASN A 1 87 ? -7.451 -1.034 -2.593 1.00 83.25 87 ASN A CA 1
ATOM 707 C C . ASN A 1 87 ? -8.577 -0.002 -2.432 1.00 83.25 87 ASN A C 1
ATOM 709 O O . ASN A 1 87 ? -9.488 0.037 -3.254 1.00 83.25 87 ASN A O 1
ATOM 713 N N . GLY A 1 88 ? -8.489 0.868 -1.420 1.00 83.94 88 GLY A N 1
ATOM 714 C CA . GLY A 1 88 ? -9.444 1.960 -1.216 1.00 83.94 88 GLY A CA 1
ATOM 715 C C . GLY A 1 88 ? -9.545 2.906 -2.414 1.00 83.94 88 GLY A C 1
ATOM 716 O O . GLY A 1 88 ? -10.623 3.419 -2.689 1.00 83.94 88 GLY A O 1
ATOM 717 N N . TRP A 1 89 ? -8.470 3.063 -3.195 1.00 90.94 89 TRP A N 1
ATOM 718 C CA . TRP A 1 89 ? -8.468 3.919 -4.381 1.00 90.94 89 TRP A CA 1
ATOM 719 C C . TRP A 1 89 ? -9.458 3.457 -5.456 1.00 90.94 89 TRP A C 1
ATOM 721 O O . TRP A 1 89 ? -9.905 4.279 -6.248 1.00 90.94 89 TRP A O 1
ATOM 731 N N . LEU A 1 90 ? -9.838 2.172 -5.483 1.00 88.81 90 LEU A N 1
ATOM 732 C CA . LEU A 1 90 ? -10.830 1.642 -6.430 1.00 88.81 90 LEU A CA 1
ATOM 733 C C . LEU A 1 90 ? -12.227 2.242 -6.240 1.00 88.81 90 LEU A C 1
ATOM 735 O O . LEU A 1 90 ? -13.039 2.190 -7.163 1.00 88.81 90 LEU A O 1
ATOM 739 N N . HIS A 1 91 ? -12.503 2.799 -5.063 1.00 88.31 91 HIS A N 1
ATOM 740 C CA . HIS A 1 91 ? -13.775 3.440 -4.753 1.00 88.31 91 HIS A CA 1
ATOM 741 C C . HIS A 1 91 ? -13.790 4.934 -5.090 1.00 88.31 91 HIS A C 1
ATOM 743 O O . HIS A 1 91 ? -14.860 5.541 -5.080 1.00 88.31 91 HIS A O 1
ATOM 749 N N . GLU A 1 92 ? -12.640 5.519 -5.433 1.00 90.69 92 GLU A N 1
ATOM 750 C CA . GLU A 1 92 ? -12.557 6.933 -5.776 1.00 90.69 92 GLU A CA 1
ATOM 751 C C . GLU A 1 92 ? -12.894 7.167 -7.254 1.00 90.69 92 GLU A C 1
ATOM 753 O O . GLU A 1 92 ? -12.295 6.544 -8.143 1.00 90.69 92 GLU A O 1
ATOM 758 N N . PRO A 1 93 ? -13.816 8.095 -7.560 1.00 90.00 93 PRO A N 1
ATOM 759 C CA . PRO A 1 93 ? -14.228 8.360 -8.932 1.00 90.00 93 PRO A CA 1
ATOM 760 C C . PRO A 1 93 ? -13.089 8.928 -9.795 1.00 90.00 93 PRO A C 1
ATOM 762 O O . PRO A 1 93 ? -13.062 8.697 -11.005 1.00 90.00 93 PRO A O 1
ATOM 765 N N . GLU A 1 94 ? -12.119 9.629 -9.200 1.00 92.50 94 GLU A N 1
ATOM 766 C CA . GLU A 1 94 ? -11.008 10.260 -9.916 1.00 92.50 94 GLU A CA 1
ATOM 767 C C . GLU A 1 94 ? -9.895 9.282 -10.324 1.00 92.50 94 GLU A C 1
ATOM 769 O O . GLU A 1 94 ? -9.077 9.632 -11.180 1.00 92.50 94 GLU A O 1
ATOM 774 N N . LEU A 1 95 ? -9.869 8.051 -9.788 1.00 92.69 95 LEU A N 1
ATOM 775 C CA . LEU A 1 95 ? -8.799 7.079 -10.053 1.00 92.69 95 LEU A CA 1
ATOM 776 C C . LEU A 1 95 ? -8.589 6.857 -11.558 1.00 92.69 95 LEU A C 1
ATOM 778 O O . LEU A 1 95 ? -7.463 6.919 -12.058 1.00 92.69 95 LEU A O 1
ATOM 782 N N . LYS A 1 96 ? -9.680 6.614 -12.296 1.00 91.75 96 LYS A N 1
ATOM 783 C CA . LYS A 1 96 ? -9.625 6.349 -13.744 1.00 91.75 96 LYS A CA 1
ATOM 784 C C . LYS A 1 96 ? -9.010 7.523 -14.499 1.00 91.75 96 LYS A C 1
ATOM 786 O O . LYS A 1 96 ? -8.173 7.319 -15.373 1.00 91.75 96 LYS A O 1
ATOM 791 N N . THR A 1 97 ? -9.396 8.739 -14.132 1.00 92.62 97 THR A N 1
ATOM 792 C CA . THR A 1 97 ? -8.893 9.972 -14.739 1.00 92.62 97 THR A CA 1
ATOM 793 C C . THR A 1 97 ? -7.397 10.136 -14.488 1.00 92.62 97 THR A C 1
ATOM 795 O O . THR A 1 97 ? -6.655 10.438 -15.418 1.00 92.62 97 THR A O 1
ATOM 798 N N . VAL A 1 98 ? -6.927 9.871 -13.265 1.00 93.25 98 VAL A N 1
ATOM 799 C CA . VAL A 1 98 ? -5.498 9.942 -12.915 1.00 93.25 98 VAL A CA 1
ATOM 800 C C . VAL A 1 98 ? -4.678 8.933 -13.722 1.00 93.25 98 VAL A C 1
ATOM 802 O O . VAL A 1 98 ? -3.632 9.287 -14.271 1.00 93.25 98 VAL A O 1
ATOM 805 N N . VAL A 1 99 ? -5.157 7.692 -13.850 1.00 92.56 99 VAL A N 1
ATOM 806 C CA . VAL A 1 99 ? -4.475 6.649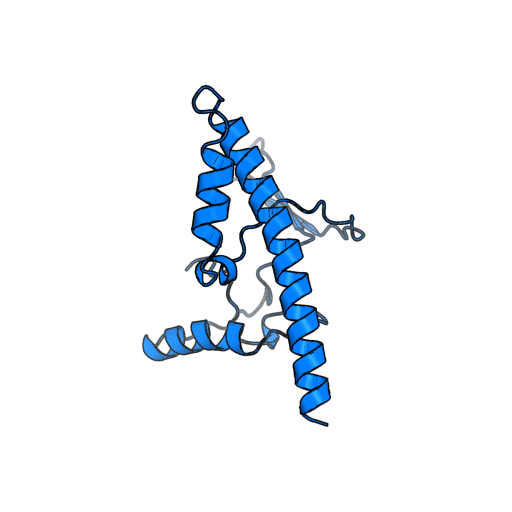 -14.634 1.00 92.56 99 VAL A CA 1
ATOM 807 C C . VAL A 1 99 ? -4.437 7.009 -16.119 1.00 92.56 99 VAL A C 1
ATOM 809 O O . VAL A 1 99 ? -3.366 6.981 -16.719 1.00 92.56 99 VAL A O 1
ATOM 812 N N . LEU A 1 100 ? -5.569 7.397 -16.712 1.00 90.94 100 LEU A N 1
ATOM 813 C CA . LEU A 1 100 ? -5.639 7.754 -18.133 1.00 90.94 100 LEU A CA 1
ATOM 814 C C . LEU A 1 100 ? -4.753 8.959 -18.461 1.00 90.94 100 LEU A C 1
ATOM 816 O O . LEU A 1 100 ? -3.970 8.908 -19.411 1.00 90.94 100 LEU A O 1
ATOM 820 N N . ASN A 1 101 ? -4.820 10.006 -17.637 1.00 91.00 101 ASN A N 1
ATOM 821 C CA . ASN A 1 101 ? -4.024 11.212 -17.831 1.00 91.00 101 ASN A CA 1
ATOM 822 C C . ASN A 1 101 ? -2.531 10.939 -17.691 1.00 91.00 101 ASN A C 1
ATOM 824 O O . ASN A 1 101 ? -1.758 11.511 -18.442 1.00 91.00 101 ASN A O 1
ATOM 828 N N . SER A 1 102 ? -2.110 10.078 -16.760 1.00 90.69 102 SER A N 1
ATOM 829 C CA . SER A 1 102 ? -0.688 9.749 -16.585 1.00 90.69 102 SER A CA 1
ATOM 830 C C . SER A 1 102 ? -0.157 8.785 -17.651 1.00 90.69 102 SER A C 1
ATOM 832 O O . SER A 1 102 ? 1.017 8.863 -18.019 1.00 90.69 102 SER A O 1
ATOM 834 N N . TRP A 1 103 ? -1.017 7.921 -18.195 1.00 88.75 103 TRP A N 1
ATOM 835 C CA . TRP A 1 103 ? -0.654 6.957 -19.234 1.00 88.75 103 TRP A CA 1
ATOM 836 C C . TRP A 1 103 ? -0.554 7.594 -20.630 1.00 88.75 103 TRP A C 1
ATOM 838 O O . TRP A 1 103 ? 0.331 7.236 -21.411 1.00 88.75 103 TRP A O 1
ATOM 848 N N . GLY A 1 104 ? -1.437 8.550 -20.944 1.00 82.75 104 GLY A N 1
ATOM 849 C CA . GLY A 1 104 ? -1.602 9.135 -22.282 1.00 82.75 104 GLY A CA 1
ATOM 850 C C . GLY A 1 104 ? -0.616 10.242 -22.677 1.00 82.75 104 GLY A C 1
ATOM 851 O O . GLY A 1 104 ? -0.666 10.711 -23.807 1.00 82.75 104 GLY A O 1
ATOM 852 N N . ILE A 1 105 ? 0.293 10.666 -21.791 1.00 77.19 105 ILE A N 1
ATOM 853 C CA . ILE A 1 105 ? 1.163 11.843 -22.025 1.00 77.19 105 ILE A CA 1
ATOM 854 C C . ILE A 1 105 ? 2.139 11.636 -23.193 1.00 77.19 105 ILE A C 1
ATOM 856 O O . ILE A 1 105 ? 2.555 12.599 -23.832 1.00 77.19 105 ILE A O 1
ATOM 860 N N . ASN A 1 106 ? 2.532 10.393 -23.478 1.00 78.31 106 ASN A N 1
ATOM 861 C CA . ASN A 1 106 ? 3.429 10.095 -24.590 1.00 78.31 106 ASN A CA 1
ATOM 862 C C . ASN A 1 106 ? 3.239 8.653 -25.076 1.00 78.31 106 ASN A C 1
ATOM 864 O O . ASN A 1 106 ? 3.774 7.709 -24.482 1.00 78.31 106 ASN A O 1
ATOM 868 N N . GLU A 1 107 ? 2.500 8.471 -26.170 1.00 74.75 107 GLU A N 1
ATOM 869 C CA . GLU A 1 107 ? 2.242 7.148 -26.748 1.00 74.75 107 GLU A CA 1
ATOM 870 C C . GLU A 1 107 ? 3.524 6.427 -27.181 1.00 74.75 107 GLU A C 1
ATOM 872 O O . GLU A 1 107 ? 3.611 5.212 -26.999 1.00 74.75 107 GLU A O 1
ATOM 877 N N . ALA A 1 108 ? 4.542 7.166 -27.632 1.00 83.62 108 ALA A N 1
ATOM 878 C CA . ALA A 1 108 ? 5.813 6.622 -28.110 1.00 83.62 108 ALA A CA 1
ATOM 879 C C . ALA A 1 108 ? 6.778 6.200 -26.985 1.00 83.62 108 ALA A C 1
ATOM 881 O O . ALA A 1 108 ? 7.858 5.678 -27.255 1.00 83.62 108 ALA A O 1
ATOM 882 N N . SER A 1 109 ? 6.421 6.429 -25.718 1.00 85.75 109 SER A N 1
ATOM 883 C CA . SER A 1 109 ? 7.298 6.089 -24.598 1.00 85.75 109 SER A CA 1
ATOM 884 C C . SER A 1 109 ? 7.310 4.583 -24.273 1.00 85.75 109 SER A C 1
ATOM 886 O O . SER A 1 109 ? 6.269 3.921 -24.385 1.00 85.75 109 SER A O 1
ATOM 888 N N . PRO A 1 110 ? 8.454 4.028 -23.824 1.00 90.00 110 PRO A N 1
ATOM 889 C CA . PRO A 1 110 ? 8.548 2.643 -23.373 1.00 90.00 110 PRO A CA 1
ATOM 890 C C . PRO A 1 110 ? 7.543 2.315 -22.263 1.00 90.00 110 PRO A C 1
ATOM 892 O O . PRO A 1 110 ? 7.239 3.150 -21.408 1.00 90.00 110 PRO A O 1
ATOM 895 N N . LEU A 1 111 ? 7.071 1.065 -22.236 1.00 88.19 111 LEU A N 1
ATOM 896 C CA . LEU A 1 111 ? 6.103 0.580 -21.245 1.00 88.19 111 LEU A CA 1
ATOM 897 C C . LEU A 1 111 ? 6.557 0.837 -19.801 1.00 88.19 111 LEU A C 1
ATOM 899 O O . LEU A 1 111 ? 5.761 1.281 -18.978 1.00 88.19 111 LEU A O 1
ATOM 903 N N . LEU A 1 112 ? 7.834 0.582 -19.502 1.00 89.25 112 LEU A N 1
ATOM 904 C CA . LEU A 1 112 ? 8.383 0.765 -18.159 1.00 89.25 112 LEU A CA 1
ATOM 905 C C . LEU A 1 112 ? 8.276 2.222 -17.702 1.00 89.25 112 LEU A C 1
ATOM 907 O O . LEU A 1 112 ? 7.871 2.493 -16.575 1.00 89.25 112 LEU A O 1
ATOM 911 N N . ASP A 1 113 ? 8.554 3.161 -18.599 1.00 87.69 113 ASP A N 1
ATOM 912 C CA . ASP A 1 113 ? 8.463 4.578 -18.286 1.00 87.69 113 ASP A CA 1
ATOM 913 C C . ASP A 1 113 ? 7.007 5.008 -18.064 1.00 87.69 113 ASP A C 1
ATOM 915 O O . ASP A 1 113 ? 6.734 5.842 -17.199 1.00 87.69 113 ASP A O 1
ATOM 919 N N . LYS A 1 114 ? 6.055 4.431 -18.817 1.00 90.44 114 LYS A N 1
ATOM 920 C CA . LYS A 1 114 ? 4.615 4.657 -18.599 1.00 90.44 114 LYS A CA 1
ATOM 921 C C . LYS A 1 114 ? 4.194 4.144 -17.225 1.00 90.44 114 LYS A C 1
ATOM 923 O O . LYS A 1 114 ? 3.535 4.868 -16.487 1.00 90.44 114 LYS A O 1
ATOM 928 N N . LEU A 1 115 ? 4.650 2.949 -16.844 1.00 89.94 115 LEU A N 1
ATOM 929 C CA . LEU A 1 115 ? 4.382 2.366 -15.528 1.00 89.94 115 LEU A CA 1
ATOM 930 C C . LEU A 1 115 ? 4.968 3.210 -14.392 1.00 89.94 115 LEU A C 1
ATOM 932 O O . LEU A 1 115 ? 4.259 3.494 -13.431 1.00 89.94 115 LEU A O 1
ATOM 936 N N . ILE A 1 116 ? 6.223 3.656 -14.507 1.00 89.56 116 ILE A N 1
ATOM 937 C CA . ILE A 1 116 ? 6.869 4.503 -13.493 1.00 89.56 116 ILE A CA 1
ATOM 938 C C . ILE A 1 116 ? 6.129 5.838 -13.356 1.00 89.56 116 ILE A C 1
ATOM 940 O O . ILE A 1 116 ? 5.870 6.287 -12.237 1.00 89.56 116 ILE A O 1
ATOM 944 N N . ARG A 1 117 ? 5.740 6.461 -14.475 1.00 90.56 117 ARG A N 1
ATOM 945 C CA . ARG A 1 117 ? 4.944 7.696 -14.459 1.00 90.56 117 ARG A CA 1
ATOM 946 C C . ARG A 1 117 ? 3.597 7.495 -13.783 1.00 90.56 117 ARG A C 1
ATOM 948 O O . ARG A 1 117 ? 3.250 8.282 -12.907 1.00 90.56 117 ARG A O 1
ATOM 955 N N . CYS A 1 118 ? 2.865 6.444 -14.141 1.00 92.44 118 CYS A N 1
ATOM 956 C CA . CYS A 1 118 ? 1.575 6.151 -13.524 1.00 92.44 118 CYS A CA 1
ATOM 957 C C . CYS A 1 118 ? 1.705 5.851 -12.034 1.00 92.44 118 CYS A C 1
ATOM 959 O O . CYS A 1 118 ? 0.938 6.395 -11.248 1.00 92.44 118 CYS A O 1
ATOM 961 N N . ALA A 1 119 ? 2.700 5.060 -11.628 1.00 91.25 119 ALA A N 1
ATOM 962 C CA . ALA A 1 119 ? 2.983 4.803 -10.220 1.00 91.25 119 ALA A CA 1
ATOM 963 C C . ALA A 1 119 ? 3.265 6.108 -9.459 1.00 91.25 119 ALA A C 1
ATOM 965 O O . ALA A 1 119 ? 2.703 6.337 -8.394 1.00 91.25 119 ALA A O 1
ATOM 966 N N . THR A 1 120 ? 4.067 7.004 -10.038 1.00 91.56 120 THR A N 1
ATOM 967 C CA . THR A 1 120 ? 4.394 8.300 -9.425 1.00 91.56 120 THR A CA 1
ATOM 968 C C . THR A 1 120 ? 3.163 9.204 -9.315 1.00 91.56 120 THR A C 1
ATOM 970 O O . THR A 1 120 ? 2.930 9.807 -8.269 1.00 91.56 120 THR A O 1
ATOM 973 N N . ALA A 1 121 ? 2.344 9.273 -10.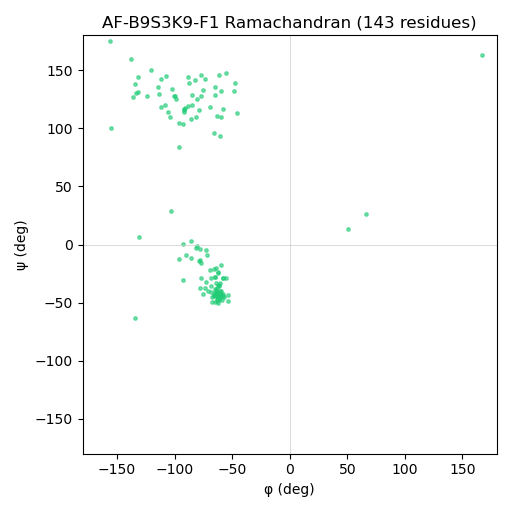368 1.00 92.75 121 ALA A N 1
ATOM 974 C CA . ALA A 1 121 ? 1.109 10.053 -10.375 1.00 92.75 121 ALA A CA 1
ATOM 975 C C . ALA A 1 121 ? 0.095 9.529 -9.346 1.00 92.75 121 ALA A C 1
ATOM 977 O O . ALA A 1 121 ? -0.477 10.316 -8.595 1.00 92.75 121 ALA A O 1
ATOM 978 N N . LEU A 1 122 ? -0.077 8.206 -9.268 1.00 94.00 122 LEU A N 1
ATOM 979 C CA . LEU A 1 122 ? -0.931 7.555 -8.277 1.00 94.00 122 LEU A CA 1
ATOM 980 C C . LEU A 1 122 ? -0.415 7.764 -6.852 1.00 94.00 122 LEU A C 1
ATOM 982 O O . LEU A 1 122 ? -1.211 8.003 -5.952 1.00 94.00 122 LEU A O 1
ATOM 986 N N . GLU A 1 123 ? 0.901 7.719 -6.632 1.00 92.50 123 GLU A N 1
ATOM 987 C CA . GLU A 1 123 ? 1.478 7.959 -5.308 1.00 92.50 123 GLU A CA 1
ATOM 988 C C . GLU A 1 123 ? 1.223 9.388 -4.816 1.00 92.50 123 GLU A C 1
ATOM 990 O O . GLU A 1 123 ? 0.912 9.597 -3.642 1.00 92.50 123 GLU A O 1
ATOM 995 N N . LEU A 1 124 ? 1.366 10.379 -5.699 1.00 91.88 124 LEU A N 1
ATOM 996 C CA . LEU A 1 124 ? 1.101 11.780 -5.371 1.00 91.88 124 LEU A CA 1
ATOM 997 C C . LEU A 1 124 ? -0.387 12.008 -5.106 1.00 91.88 124 LEU A C 1
ATOM 999 O O . LEU A 1 124 ? -0.747 12.531 -4.053 1.00 91.88 124 LEU A O 1
ATOM 1003 N N . TRP A 1 125 ? -1.246 11.528 -6.005 1.00 94.69 125 TRP A N 1
ATOM 1004 C CA . TRP A 1 125 ? -2.693 11.626 -5.846 1.00 94.69 125 TRP A CA 1
ATOM 1005 C C . TRP A 1 125 ? -3.188 10.931 -4.567 1.00 94.69 125 TRP A C 1
ATOM 1007 O O . TRP A 1 125 ? -3.968 11.510 -3.813 1.00 94.69 125 TRP A O 1
ATOM 1017 N N . GLY A 1 126 ? -2.677 9.736 -4.259 1.00 92.06 126 GLY A N 1
ATOM 1018 C CA . GLY A 1 126 ? -3.017 9.011 -3.034 1.00 92.06 126 GLY A CA 1
ATOM 1019 C C . GLY A 1 126 ? -2.612 9.760 -1.757 1.00 92.06 126 GLY A C 1
ATOM 1020 O O . GLY A 1 126 ? -3.344 9.739 -0.767 1.00 92.06 126 GLY A O 1
ATOM 1021 N N . LYS A 1 127 ? -1.484 10.487 -1.768 1.00 89.94 127 LYS A N 1
ATOM 1022 C CA . LYS A 1 127 ? -1.077 11.348 -0.640 1.00 89.94 127 LYS A CA 1
ATOM 1023 C C . LYS A 1 127 ? -2.039 12.518 -0.442 1.00 89.94 127 LYS A C 1
ATOM 1025 O O . LYS A 1 127 ? -2.421 12.788 0.698 1.00 89.94 127 LYS A O 1
ATOM 1030 N N . ASP A 1 128 ? -2.450 13.176 -1.521 1.00 90.12 128 ASP A N 1
ATOM 1031 C CA . ASP A 1 128 ? -3.406 14.287 -1.459 1.00 90.12 128 ASP A CA 1
ATOM 1032 C C . ASP A 1 128 ? -4.779 13.817 -0.972 1.00 90.12 128 ASP A C 1
ATOM 1034 O O . ASP A 1 128 ? -5.396 14.451 -0.110 1.00 90.12 128 ASP A O 1
ATOM 1038 N N . LEU A 1 129 ? -5.222 12.653 -1.446 1.00 89.44 129 LEU A N 1
ATOM 1039 C CA . LEU A 1 129 ? -6.450 12.014 -0.995 1.00 89.44 129 LEU A CA 1
ATOM 1040 C C . LEU A 1 129 ? -6.400 11.699 0.510 1.00 89.44 129 LEU A C 1
ATOM 1042 O O . LEU A 1 129 ? -7.321 12.040 1.256 1.00 89.44 129 LEU A O 1
ATOM 1046 N N . ALA A 1 130 ? -5.291 11.134 0.993 1.00 87.12 130 ALA A N 1
ATOM 1047 C CA . ALA A 1 130 ? -5.103 10.860 2.415 1.00 87.12 130 ALA A CA 1
ATOM 1048 C C . ALA A 1 130 ? -5.129 12.142 3.272 1.00 87.12 130 ALA A C 1
ATOM 1050 O O . ALA A 1 130 ? -5.646 12.133 4.394 1.00 87.12 130 ALA A O 1
ATOM 1051 N N . LEU A 1 131 ? -4.595 13.259 2.767 1.00 86.69 131 LEU A N 1
ATOM 1052 C CA . LEU A 1 131 ? -4.676 14.561 3.439 1.00 86.69 131 LEU A CA 1
ATOM 1053 C C . LEU A 1 131 ? -6.109 15.110 3.462 1.00 86.69 131 LEU A C 1
ATOM 1055 O O . LEU A 1 131 ? -6.544 15.616 4.501 1.00 86.69 131 LEU A O 1
ATOM 1059 N N . LYS A 1 132 ? -6.858 14.970 2.361 1.00 86.50 132 LYS A N 1
ATOM 1060 C CA . LYS A 1 132 ? -8.276 15.350 2.275 1.00 86.50 132 LYS A CA 1
ATOM 1061 C C . LYS A 1 132 ? -9.114 14.589 3.304 1.00 86.50 132 LYS A C 1
ATOM 1063 O O . LYS A 1 132 ? -9.841 15.222 4.068 1.00 86.50 132 LYS A O 1
ATOM 1068 N N . PHE A 1 133 ? -8.947 13.269 3.406 1.00 84.00 133 PHE A N 1
ATOM 1069 C CA . PHE A 1 133 ? -9.662 12.469 4.405 1.00 84.00 133 PHE A CA 1
ATOM 1070 C C . PHE A 1 133 ? -9.302 12.851 5.837 1.00 84.00 133 PHE A C 1
ATOM 1072 O O . PHE A 1 133 ? -10.189 12.973 6.678 1.00 84.00 133 PHE A O 1
ATOM 1079 N N . LYS A 1 134 ? -8.021 13.112 6.128 1.00 85.94 134 LYS A N 1
ATOM 1080 C CA . LYS A 1 134 ? -7.619 13.597 7.456 1.00 85.94 134 LYS A CA 1
ATOM 1081 C C . LYS A 1 134 ? -8.326 14.900 7.829 1.00 85.94 134 LYS A C 1
ATOM 1083 O O . LYS A 1 134 ? -8.787 15.015 8.961 1.00 85.94 134 LYS A O 1
ATOM 1088 N N . LYS A 1 135 ? -8.441 15.852 6.896 1.00 83.81 135 LYS A N 1
ATOM 1089 C CA . LYS A 1 135 ? -9.199 17.095 7.113 1.00 83.81 135 LYS A CA 1
ATOM 1090 C C . LYS A 1 135 ? -10.682 16.828 7.365 1.00 83.81 135 LYS A C 1
ATOM 1092 O O . LYS A 1 135 ? -11.198 17.286 8.376 1.00 83.81 135 LYS A O 1
ATOM 1097 N N . GLN A 1 136 ? -11.332 16.035 6.515 1.00 83.88 136 GLN A N 1
ATOM 1098 C CA . GLN A 1 136 ? -12.759 15.717 6.652 1.00 83.88 136 GLN A CA 1
ATOM 1099 C C . GLN A 1 136 ? -13.078 15.015 7.978 1.00 83.88 136 GLN A C 1
ATOM 1101 O O . GLN A 1 136 ? -14.068 15.335 8.629 1.00 83.88 136 GLN A O 1
ATOM 1106 N N . ILE A 1 137 ? -12.214 14.097 8.423 1.00 84.81 137 ILE A N 1
ATOM 1107 C CA . ILE A 1 137 ? -12.363 13.428 9.722 1.00 84.81 137 ILE A CA 1
ATOM 1108 C C . ILE A 1 137 ? -12.246 14.438 10.870 1.00 84.81 137 ILE A C 1
ATOM 1110 O O . ILE A 1 137 ? -12.999 14.348 11.836 1.00 84.81 137 ILE A O 1
ATOM 1114 N N . LEU A 1 138 ? -11.307 15.387 10.792 1.00 85.31 138 LEU A N 1
ATOM 1115 C CA . LEU A 1 138 ? -11.144 16.427 11.813 1.00 85.31 138 LEU A CA 1
ATOM 1116 C C . LEU A 1 138 ? -12.351 17.371 11.865 1.00 85.31 138 LEU A C 1
ATOM 1118 O O . LEU A 1 138 ? -12.842 17.654 12.954 1.00 85.31 138 LEU A O 1
ATOM 1122 N N . GLU A 1 139 ? -12.855 17.810 10.712 1.00 85.12 139 GLU A N 1
ATOM 1123 C CA . GLU A 1 139 ? -14.052 18.656 10.615 1.00 85.12 139 GLU A CA 1
ATOM 1124 C C . GLU A 1 139 ? -15.294 17.937 11.152 1.00 85.12 139 GLU A C 1
ATOM 1126 O O . GLU A 1 139 ? -16.024 18.494 11.971 1.00 85.12 139 GLU A O 1
ATOM 1131 N N . CYS A 1 140 ? -15.492 16.670 10.776 1.00 81.31 140 CYS A N 1
ATOM 1132 C CA . CYS A 1 140 ? -16.604 15.858 11.265 1.00 81.31 140 CYS A CA 1
ATOM 1133 C C . CYS A 1 140 ? -16.537 15.666 12.789 1.00 81.31 140 CYS A C 1
ATOM 1135 O O . CYS A 1 140 ? -17.543 15.825 13.475 1.00 81.31 140 CYS A O 1
ATOM 1137 N N . LYS A 1 141 ? -15.341 15.427 13.349 1.00 81.88 141 LYS A N 1
ATOM 1138 C CA . LYS A 1 141 ? -15.143 15.358 14.807 1.00 81.88 141 LYS A CA 1
ATOM 1139 C C . LYS A 1 141 ? -15.486 16.665 15.520 1.00 81.88 141 LYS A C 1
ATOM 1141 O O . LYS A 1 141 ? -15.974 16.609 16.641 1.00 81.88 141 LYS A O 1
ATOM 1146 N N . HIS A 1 142 ? -15.228 17.812 14.895 1.00 82.94 142 HIS A N 1
ATOM 1147 C CA . HIS A 1 142 ? -15.532 19.117 15.479 1.00 82.94 142 HIS A CA 1
ATOM 1148 C C . HIS A 1 142 ? -17.037 19.421 15.485 1.00 82.94 142 HIS A C 1
ATOM 1150 O O . HIS A 1 142 ? -17.518 20.056 16.410 1.00 82.94 142 HIS A O 1
ATOM 1156 N N . GLN A 1 143 ? -17.789 18.941 14.489 1.00 78.62 143 GLN A N 1
ATOM 1157 C CA . GLN A 1 143 ? -19.249 19.108 14.412 1.00 78.62 143 GLN A CA 1
ATOM 1158 C C . GLN A 1 143 ? -20.037 18.176 15.347 1.00 78.62 143 GLN A C 1
ATOM 1160 O O . GLN A 1 143 ? -21.229 18.384 15.555 1.00 78.62 143 GLN A O 1
ATOM 1165 N N . MET A 1 144 ? -19.397 17.129 15.871 1.00 69.38 144 MET A N 1
ATOM 1166 C CA . MET A 1 144 ? -20.000 16.176 16.810 1.00 69.38 144 MET A CA 1
ATOM 1167 C C . MET A 1 144 ? -19.779 16.544 18.290 1.00 69.38 144 MET A C 1
ATOM 1169 O O . MET A 1 144 ? -20.204 15.783 19.160 1.00 69.38 144 MET A O 1
ATOM 1173 N N . GLN A 1 145 ? -19.096 17.660 18.573 1.00 50.84 145 GLN A N 1
ATOM 1174 C CA . GLN A 1 145 ? -18.919 18.238 19.913 1.00 50.84 145 GLN A CA 1
ATOM 1175 C C . GLN A 1 145 ? -19.876 19.411 20.116 1.00 50.84 145 GLN A C 1
ATOM 1177 O O . GLN A 1 145 ? -20.366 19.548 21.258 1.00 50.84 145 GLN A O 1
#

Organism: Ricinus communis (NCBI:txid3988)

Mean predicted aligned error: 16.01 Å

Secondary structure (DSSP, 8-state):
-------SSGGG--SSSPPPHHHHHHHHHHHHHTT--PPP-SS---S--TTEEEEE---SS-SSPPEEEEE---------------GGGGG-TTHHHHHHHHHTT-TTS-HHHHHHHHHHHHHHHHHHHHHHHHHHHHHHHHHT-

Radius of gyration: 22.51 Å; Cα contacts (8 Å, |Δi|>4): 76; chains: 1; bounding box: 49×54×48 Å

pLDDT: mean 79.22, std 10.29, range [50.84, 94.69]